Protein AF-A0A368SXR7-F1 (afdb_monomer_lite)

Organism: NCBI:txid1931232

Sequence (55 aa):
VLDEIAVAAEEVAKAEGVAANGFRLVFNTGPGAGQTVFHVHGHLLGGRGLEWPPG

Foldseek 3Di:
DVVVQVVVLCVVCVVVVFPVVDWDKDWADDVVSPDPDPDTDIDIGGDDDQDPPND

InterPro domains:
  IPR001310 Histidine triad (HIT) protein [PTHR23089] (2-55)
  IPR011146 HIT-like domain [PF01230] (5-48)
  IPR036265 HIT-like superfamily [G3DSA:3.30.428.10] (1-55)
  IPR036265 HIT-like superfamily [SSF54197] (6-53)

pLDDT: mean 96.69, std 2.83, range [80.62, 98.62]

Radius of gyration: 12.0 Å; chains: 1; bounding box: 23×25×27 Å

S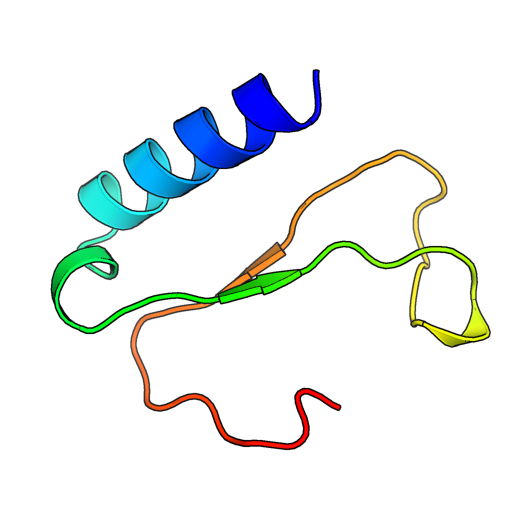tructure (mmCIF, N/CA/C/O backbone):
data_AF-A0A368SXR7-F1
#
_entry.id   AF-A0A368SXR7-F1
#
loop_
_atom_site.group_PDB
_atom_site.id
_atom_site.type_symbol
_atom_site.label_atom_id
_atom_site.label_alt_id
_atom_site.label_comp_id
_atom_site.label_asym_id
_atom_site.label_entity_id
_atom_site.label_seq_id
_atom_site.pdbx_PDB_ins_code
_atom_site.Cartn_x
_atom_site.Cartn_y
_atom_site.Cartn_z
_atom_site.occupancy
_atom_site.B_iso_or_equiv
_atom_site.auth_seq_id
_atom_site.auth_comp_id
_atom_site.auth_asym_id
_atom_site.auth_atom_id
_atom_site.pdbx_PDB_model_num
ATOM 1 N N . VAL A 1 1 ? 9.347 8.565 4.897 1.00 80.62 1 VAL A N 1
ATOM 2 C CA . VAL A 1 1 ? 8.617 8.389 3.615 1.00 80.62 1 VAL A CA 1
ATOM 3 C C . VAL A 1 1 ? 7.819 7.086 3.533 1.00 80.62 1 VAL A C 1
ATOM 5 O O . VAL A 1 1 ? 6.603 7.178 3.486 1.00 80.62 1 VAL A O 1
ATOM 8 N N . LEU A 1 2 ? 8.411 5.879 3.479 1.00 89.56 2 LEU A N 1
ATOM 9 C CA . LEU A 1 2 ? 7.594 4.643 3.396 1.00 89.56 2 LEU A CA 1
ATOM 10 C C . LEU A 1 2 ? 6.793 4.376 4.680 1.00 89.56 2 LEU A C 1
ATOM 12 O O . LEU A 1 2 ? 5.660 3.911 4.617 1.00 89.56 2 LEU A O 1
ATOM 16 N N . ASP A 1 3 ? 7.377 4.707 5.827 1.00 95.81 3 ASP A N 1
ATOM 17 C CA . ASP A 1 3 ? 6.731 4.731 7.138 1.00 95.81 3 ASP A CA 1
ATOM 18 C C . ASP A 1 3 ?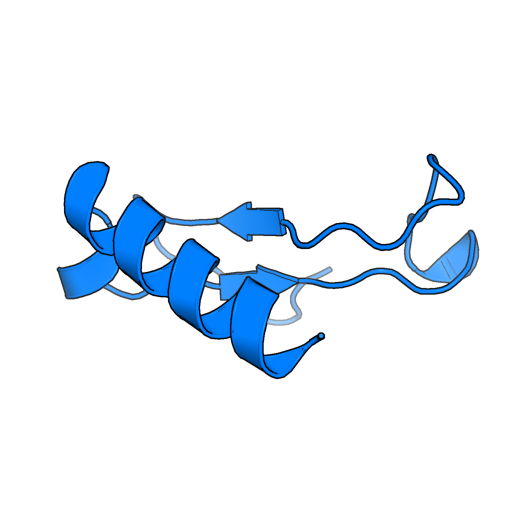 5.525 5.682 7.167 1.00 95.81 3 ASP A C 1
ATOM 20 O O . ASP A 1 3 ? 4.446 5.281 7.589 1.00 95.81 3 ASP A O 1
ATOM 24 N N . GLU A 1 4 ? 5.668 6.896 6.630 1.00 95.81 4 GLU A N 1
ATOM 25 C CA . GLU A 1 4 ? 4.570 7.869 6.531 1.00 95.81 4 GLU A CA 1
ATOM 26 C C . GLU A 1 4 ? 3.411 7.333 5.675 1.00 95.81 4 GLU A C 1
ATOM 28 O O . GLU A 1 4 ? 2.250 7.473 6.054 1.00 95.81 4 GLU A O 1
ATOM 33 N N . ILE A 1 5 ? 3.706 6.657 4.555 1.00 95.75 5 ILE A N 1
ATOM 34 C CA . ILE A 1 5 ? 2.676 6.017 3.718 1.00 95.75 5 ILE A CA 1
ATOM 35 C C . ILE A 1 5 ? 1.984 4.877 4.476 1.00 95.75 5 ILE A C 1
ATOM 37 O O . ILE A 1 5 ? 0.771 4.724 4.360 1.00 95.75 5 ILE A O 1
ATOM 41 N N . ALA A 1 6 ? 2.724 4.075 5.246 1.00 96.62 6 ALA A N 1
ATOM 42 C CA . ALA A 1 6 ? 2.142 2.987 6.030 1.00 96.62 6 ALA A CA 1
ATOM 43 C C . ALA A 1 6 ? 1.202 3.510 7.131 1.00 96.62 6 ALA A C 1
ATOM 45 O O . ALA A 1 6 ? 0.113 2.963 7.307 1.00 96.62 6 ALA A O 1
ATOM 46 N N . VAL A 1 7 ? 1.584 4.595 7.812 1.00 97.81 7 VAL A N 1
ATOM 47 C CA . VAL A 1 7 ? 0.731 5.271 8.804 1.00 97.81 7 VAL A CA 1
ATOM 48 C C . VAL A 1 7 ? -0.526 5.835 8.141 1.00 97.81 7 VAL A C 1
ATOM 50 O O . VAL A 1 7 ? -1.633 5.530 8.581 1.00 97.81 7 VAL A O 1
ATOM 53 N N . ALA A 1 8 ? -0.379 6.572 7.036 1.00 97.69 8 ALA A N 1
ATOM 54 C CA . ALA A 1 8 ? -1.518 7.113 6.292 1.00 97.69 8 ALA A CA 1
ATOM 55 C C . ALA A 1 8 ? -2.457 6.002 5.781 1.00 97.69 8 ALA A C 1
ATOM 57 O O . ALA A 1 8 ? -3.678 6.143 5.818 1.00 97.69 8 ALA A O 1
ATOM 58 N N . ALA A 1 9 ? -1.908 4.866 5.340 1.00 98.06 9 ALA A N 1
ATOM 59 C CA . ALA A 1 9 ? -2.699 3.708 4.940 1.00 98.06 9 ALA A CA 1
ATOM 60 C C . ALA A 1 9 ? -3.511 3.138 6.116 1.00 98.06 9 ALA A C 1
ATOM 62 O O . ALA A 1 9 ? -4.689 2.834 5.950 1.00 98.06 9 ALA A O 1
ATOM 63 N N . GLU A 1 10 ? -2.935 3.025 7.315 1.00 97.88 10 GLU A N 1
ATOM 64 C CA . GLU A 1 10 ? -3.680 2.581 8.499 1.00 97.88 10 GLU A CA 1
ATOM 65 C C . GLU A 1 10 ? -4.827 3.545 8.856 1.00 97.88 10 GLU A C 1
ATOM 67 O O . GLU A 1 10 ? -5.931 3.105 9.190 1.00 97.88 10 GLU A O 1
ATOM 72 N N . GLU A 1 11 ? -4.597 4.856 8.758 1.00 98.38 11 GLU A N 1
ATOM 73 C CA . GLU A 1 11 ? -5.631 5.875 8.978 1.00 98.38 11 GLU A CA 1
ATOM 74 C C . GLU A 1 11 ? -6.785 5.740 7.975 1.00 98.38 11 GLU A C 1
ATOM 76 O O . GLU A 1 11 ? -7.952 5.722 8.377 1.00 98.38 11 GLU A O 1
ATOM 81 N N . VAL A 1 12 ? -6.472 5.547 6.691 1.00 98.25 12 VAL A N 1
ATOM 82 C CA . VAL A 1 12 ? -7.475 5.273 5.650 1.00 98.25 12 VAL A CA 1
ATOM 83 C C . VAL A 1 12 ? -8.202 3.954 5.921 1.00 98.25 12 VAL A C 1
ATOM 85 O O . VAL A 1 12 ? -9.425 3.906 5.839 1.00 98.25 12 VAL A O 1
ATOM 88 N N . ALA A 1 13 ? -7.499 2.889 6.321 1.00 98.50 13 ALA A N 1
ATOM 89 C CA . ALA A 1 13 ? -8.130 1.608 6.654 1.00 98.50 13 ALA A CA 1
ATOM 90 C C . ALA A 1 13 ? -9.160 1.748 7.787 1.00 98.50 13 ALA A C 1
ATOM 92 O O . ALA A 1 13 ? -10.202 1.085 7.768 1.00 98.50 13 ALA A O 1
ATOM 93 N N . LYS A 1 14 ? -8.863 2.588 8.787 1.00 98.31 14 LYS A N 1
ATOM 94 C CA . LYS A 1 14 ? -9.783 2.901 9.889 1.00 98.31 14 LYS A CA 1
ATOM 95 C C . LYS A 1 14 ? -10.983 3.703 9.390 1.00 98.31 14 LYS A C 1
ATOM 97 O O . LYS A 1 14 ? -12.109 3.339 9.719 1.00 98.31 14 LYS A O 1
ATOM 102 N N . ALA A 1 15 ? -10.747 4.743 8.588 1.00 98.38 15 ALA A N 1
ATOM 103 C CA . ALA A 1 15 ? -11.801 5.589 8.026 1.00 98.38 15 ALA A CA 1
ATOM 104 C C . ALA A 1 15 ? -12.782 4.800 7.141 1.00 98.38 15 ALA A C 1
ATOM 106 O O . ALA A 1 15 ? -13.991 4.988 7.244 1.00 98.38 15 ALA A O 1
ATOM 107 N N . GLU A 1 16 ? -12.270 3.857 6.349 1.00 97.75 16 GLU A N 1
ATOM 108 C CA . GLU A 1 16 ? -13.060 2.995 5.459 1.00 97.75 16 GLU A CA 1
ATOM 109 C C . GLU A 1 16 ? -13.654 1.762 6.175 1.00 97.75 16 GLU A C 1
ATOM 111 O O . GLU A 1 16 ? -14.282 0.908 5.551 1.00 97.75 16 GLU A O 1
ATOM 116 N N . GLY A 1 17 ? -13.446 1.620 7.490 1.00 97.38 17 GLY A N 1
ATOM 117 C CA . GLY A 1 17 ? -14.012 0.526 8.288 1.00 97.38 17 GLY A CA 1
ATOM 118 C C . GLY A 1 17 ? -13.419 -0.860 8.004 1.00 97.38 17 GLY A C 1
ATOM 119 O O . GLY A 1 17 ? -13.969 -1.869 8.447 1.00 97.38 17 GLY A O 1
ATOM 120 N N . VAL A 1 18 ? -12.290 -0.941 7.294 1.00 97.56 18 VAL A N 1
ATOM 121 C CA . VAL A 1 18 ? -11.641 -2.213 6.929 1.00 97.56 18 VAL A CA 1
ATOM 122 C C . VAL A 1 18 ? -10.529 -2.629 7.896 1.00 97.56 18 VAL A C 1
ATOM 124 O O . VAL A 1 18 ? -10.102 -3.780 7.869 1.00 97.56 18 VAL A O 1
ATOM 127 N N . ALA A 1 19 ? -10.089 -1.739 8.793 1.00 97.25 19 ALA A N 1
ATOM 128 C CA . ALA A 1 19 ? -8.997 -2.015 9.730 1.00 97.25 19 ALA A CA 1
ATOM 129 C C . ALA A 1 19 ? -9.261 -3.205 10.675 1.00 97.25 19 ALA A C 1
ATOM 131 O O . ALA A 1 19 ? -8.353 -3.99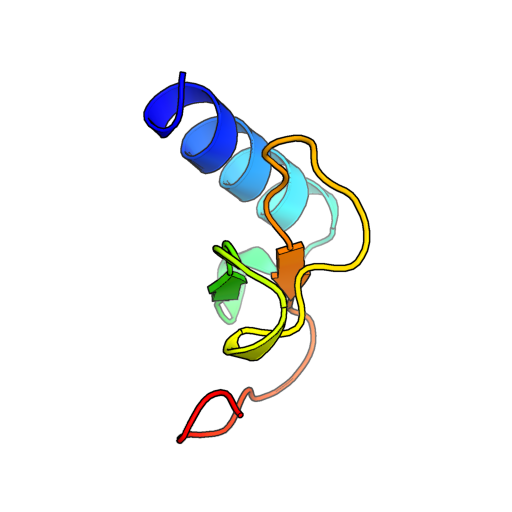2 10.932 1.00 97.25 19 ALA A O 1
ATOM 132 N N . ALA A 1 20 ? -10.491 -3.362 11.177 1.00 95.56 20 ALA A N 1
ATOM 133 C CA . ALA A 1 20 ? -10.808 -4.345 12.219 1.00 95.56 20 ALA A CA 1
ATOM 134 C C . ALA A 1 20 ? -10.657 -5.807 11.760 1.00 95.56 20 ALA A C 1
ATOM 136 O O . ALA A 1 20 ? -10.250 -6.659 12.544 1.00 95.56 20 ALA A O 1
ATOM 137 N N . ASN A 1 21 ? -10.954 -6.085 10.487 1.00 94.44 21 ASN A N 1
ATOM 138 C CA . ASN A 1 21 ? -10.869 -7.428 9.901 1.00 94.44 21 ASN A CA 1
ATOM 139 C C . ASN A 1 21 ? -9.542 -7.670 9.160 1.00 94.44 21 ASN A C 1
ATOM 141 O O . ASN A 1 21 ? -9.367 -8.710 8.525 1.00 94.44 21 ASN A O 1
ATOM 145 N N . GLY A 1 22 ? -8.612 -6.716 9.249 1.00 95.88 22 GLY A N 1
ATOM 146 C CA . GLY A 1 22 ? -7.339 -6.732 8.545 1.00 95.88 22 GLY A CA 1
ATOM 147 C C . GLY A 1 22 ? -7.412 -6.141 7.135 1.00 95.88 22 GLY A C 1
ATOM 148 O O . GLY A 1 22 ? -8.442 -6.135 6.461 1.00 95.88 22 GLY A O 1
ATOM 149 N N . PHE A 1 23 ? -6.262 -5.652 6.683 1.00 97.88 23 PHE A N 1
ATOM 150 C CA . PHE A 1 23 ? -6.036 -5.121 5.343 1.00 97.88 23 PHE A CA 1
ATOM 151 C C . PHE A 1 23 ? -4.635 -5.524 4.869 1.00 97.88 23 PHE A C 1
ATOM 153 O O . PHE A 1 23 ? -3.786 -5.929 5.667 1.00 97.88 23 PHE A O 1
ATOM 160 N N . ARG A 1 24 ? -4.381 -5.428 3.563 1.00 98.25 24 ARG A N 1
ATOM 161 C CA . ARG A 1 24 ? -3.058 -5.649 2.965 1.00 98.25 24 ARG A CA 1
ATOM 162 C C . ARG A 1 24 ? -2.578 -4.358 2.325 1.00 98.25 24 ARG A C 1
ATOM 164 O O . ARG A 1 24 ? -3.321 -3.738 1.570 1.00 98.25 24 ARG A O 1
ATOM 171 N N . LEU A 1 25 ? -1.331 -4.000 2.610 1.00 97.69 25 LEU A N 1
ATOM 172 C CA . LEU A 1 25 ? -0.613 -2.936 1.921 1.00 97.69 25 LEU A CA 1
ATOM 173 C C . LEU A 1 25 ? 0.353 -3.572 0.914 1.00 97.69 25 LEU A C 1
ATOM 175 O O . LEU A 1 25 ? 1.126 -4.455 1.285 1.00 97.69 25 LEU A O 1
ATOM 179 N N . VAL A 1 26 ? 0.290 -3.160 -0.352 1.00 97.94 26 VAL A N 1
ATOM 180 C CA . VAL A 1 26 ? 1.139 -3.694 -1.432 1.00 97.94 26 VAL A CA 1
ATOM 181 C C . VAL A 1 26 ? 1.876 -2.557 -2.125 1.00 97.94 26 VAL A C 1
ATOM 183 O O . VAL A 1 26 ? 1.259 -1.576 -2.535 1.00 97.94 26 VAL A O 1
ATOM 186 N N . PHE A 1 27 ? 3.186 -2.719 -2.293 1.00 97.69 27 PHE A N 1
ATOM 187 C CA . PHE A 1 27 ? 4.029 -1.849 -3.107 1.00 97.69 27 PHE A CA 1
ATOM 188 C C . PHE A 1 27 ? 4.650 -2.682 -4.223 1.00 97.69 27 PHE A C 1
ATOM 190 O O . PHE A 1 27 ? 5.346 -3.660 -3.952 1.00 97.69 27 PHE A O 1
ATOM 197 N N . ASN A 1 28 ? 4.421 -2.277 -5.467 1.00 98.12 28 ASN A N 1
ATOM 198 C CA . ASN A 1 28 ? 4.967 -2.962 -6.632 1.00 98.12 28 ASN A CA 1
ATOM 199 C C . ASN A 1 28 ? 6.214 -2.228 -7.126 1.00 98.12 28 ASN A C 1
ATOM 201 O O . ASN A 1 28 ? 6.167 -1.023 -7.378 1.00 98.12 28 ASN A O 1
ATOM 205 N N . THR A 1 29 ? 7.310 -2.964 -7.312 1.00 97.88 29 THR A N 1
ATOM 206 C CA . THR A 1 29 ? 8.561 -2.434 -7.869 1.00 97.88 29 THR A CA 1
ATOM 207 C C . THR A 1 29 ? 8.867 -3.130 -9.188 1.00 97.88 29 THR A C 1
ATOM 209 O O . THR A 1 29 ? 9.182 -4.319 -9.222 1.00 97.88 29 THR A O 1
ATOM 212 N N . GLY A 1 30 ? 8.803 -2.370 -10.279 1.00 98.44 30 GLY A N 1
ATOM 213 C CA . GLY A 1 30 ? 9.045 -2.849 -11.634 1.00 98.44 30 GLY A CA 1
ATOM 214 C C . GLY A 1 30 ? 7.833 -3.525 -12.295 1.00 98.44 30 GLY A C 1
ATOM 215 O O . GLY A 1 30 ? 6.875 -3.932 -11.630 1.00 98.44 30 GLY A O 1
ATOM 216 N N . PRO A 1 31 ? 7.867 -3.674 -13.632 1.00 98.19 31 PRO A N 1
ATOM 217 C CA . PRO A 1 31 ? 6.731 -4.171 -14.410 1.00 98.19 31 PRO A CA 1
ATOM 218 C C . PRO A 1 31 ? 6.380 -5.632 -14.100 1.00 98.19 31 PRO A C 1
ATOM 220 O O . PRO A 1 31 ? 5.212 -5.999 -14.153 1.00 98.19 31 PRO A O 1
ATOM 223 N N . GLY A 1 32 ? 7.365 -6.460 -13.723 1.00 98.19 32 GLY A N 1
ATOM 224 C CA . GLY A 1 32 ? 7.139 -7.861 -13.344 1.00 98.19 32 GLY A CA 1
ATOM 225 C C . GLY A 1 32 ? 6.336 -8.032 -12.050 1.00 98.19 32 GLY A C 1
ATOM 226 O O . GLY A 1 32 ? 5.687 -9.055 -11.876 1.00 98.19 32 GLY A O 1
ATOM 227 N N . ALA A 1 33 ? 6.329 -7.016 -11.182 1.00 97.81 33 ALA A N 1
ATOM 228 C CA . ALA A 1 33 ? 5.474 -6.954 -9.998 1.00 97.81 33 ALA A CA 1
ATOM 229 C C . ALA A 1 33 ? 4.125 -6.262 -10.281 1.00 97.81 33 ALA A C 1
ATOM 231 O O . ALA A 1 33 ? 3.368 -5.995 -9.357 1.00 97.81 33 ALA A O 1
ATOM 232 N N . GLY A 1 34 ? 3.827 -5.911 -11.538 1.00 97.88 34 GLY A N 1
ATOM 233 C CA . GLY A 1 34 ? 2.598 -5.210 -11.913 1.00 97.88 34 GLY A CA 1
ATOM 234 C C . GLY A 1 34 ? 2.632 -3.689 -11.718 1.00 97.88 34 GLY A C 1
ATOM 235 O O . GLY A 1 34 ? 1.575 -3.061 -11.707 1.00 97.88 34 GLY A O 1
ATOM 236 N N . GLN A 1 35 ? 3.807 -3.062 -11.572 1.00 98.62 35 GLN A N 1
ATOM 237 C CA . GLN A 1 35 ? 3.900 -1.598 -11.544 1.00 98.62 35 GLN A CA 1
ATOM 238 C C . GLN A 1 35 ? 3.646 -1.012 -12.943 1.00 98.62 35 GLN A C 1
ATOM 240 O O . GLN A 1 35 ? 4.428 -1.231 -13.867 1.00 98.62 35 GLN A O 1
ATOM 245 N N . THR A 1 36 ? 2.576 -0.230 -13.089 1.00 97.88 36 THR A N 1
ATOM 246 C CA . THR A 1 36 ? 2.216 0.456 -14.347 1.00 97.88 36 THR A CA 1
ATOM 247 C C . THR A 1 36 ? 2.438 1.969 -14.286 1.00 97.88 36 THR A C 1
ATOM 249 O O . THR A 1 36 ? 2.707 2.591 -15.312 1.00 97.88 36 THR A O 1
ATOM 252 N N . VAL A 1 37 ? 2.389 2.560 -13.085 1.00 98.12 37 VAL A N 1
ATOM 253 C CA . VAL A 1 37 ? 2.721 3.969 -12.823 1.00 98.12 37 VAL A CA 1
ATOM 254 C C . VAL A 1 37 ? 4.052 4.046 -12.072 1.00 98.12 37 VAL A C 1
ATOM 256 O O . VAL A 1 37 ? 4.181 3.560 -10.948 1.00 98.12 37 VAL A O 1
ATOM 259 N N . PHE A 1 38 ? 5.057 4.677 -12.679 1.00 97.56 38 PHE A N 1
ATOM 260 C CA . PHE A 1 38 ? 6.426 4.752 -12.146 1.00 97.56 38 PHE A CA 1
ATOM 261 C C . PHE A 1 38 ? 6.618 5.914 -11.157 1.00 97.56 38 PHE A C 1
ATOM 263 O O . PHE A 1 38 ? 7.498 6.756 -11.299 1.00 97.56 38 PHE A O 1
ATOM 270 N N . HIS A 1 39 ? 5.770 5.930 -10.133 1.00 96.38 39 HIS A N 1
ATOM 271 C CA . HIS A 1 39 ? 5.867 6.745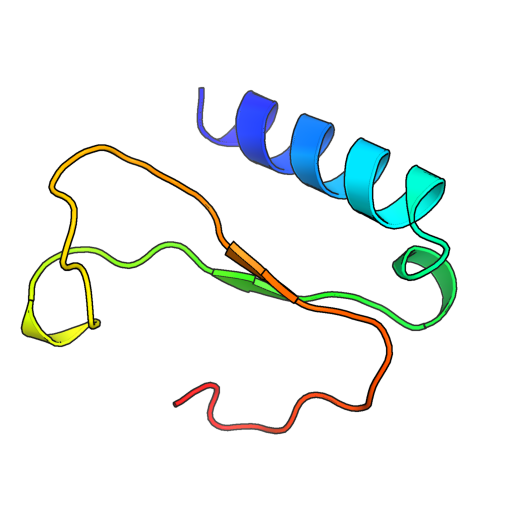 -8.921 1.00 96.38 39 HIS A CA 1
ATOM 272 C C . HIS A 1 39 ? 5.555 5.801 -7.757 1.00 96.38 39 HIS A C 1
ATOM 274 O O . HIS A 1 39 ? 4.657 4.978 -7.890 1.00 96.38 39 HIS A O 1
ATOM 280 N N . VAL A 1 40 ? 6.285 5.859 -6.645 1.00 95.56 40 VAL A N 1
ATOM 281 C CA . VAL A 1 40 ? 5.968 5.074 -5.442 1.00 95.56 40 VAL A CA 1
ATOM 282 C C . VAL A 1 40 ? 4.514 5.310 -5.020 1.00 95.56 40 VAL A C 1
ATOM 284 O O . VAL A 1 40 ? 4.114 6.441 -4.766 1.00 95.56 40 VAL A O 1
ATOM 287 N N . HIS A 1 41 ? 3.733 4.234 -4.938 1.00 96.62 41 HIS A N 1
ATOM 288 C CA . HIS A 1 41 ? 2.368 4.239 -4.421 1.00 96.62 41 HIS A CA 1
ATOM 289 C C . HIS A 1 41 ? 2.082 2.912 -3.718 1.00 96.62 41 HIS A C 1
ATOM 291 O O . HIS A 1 41 ? 2.567 1.860 -4.138 1.00 96.62 41 HIS A O 1
ATOM 297 N N . GLY A 1 42 ? 1.314 2.976 -2.631 1.00 96.00 42 GLY A N 1
ATOM 298 C CA . GLY A 1 42 ? 0.852 1.804 -1.896 1.00 96.00 42 GLY A CA 1
ATOM 299 C C . GLY A 1 42 ? -0.606 1.504 -2.227 1.00 96.00 42 GL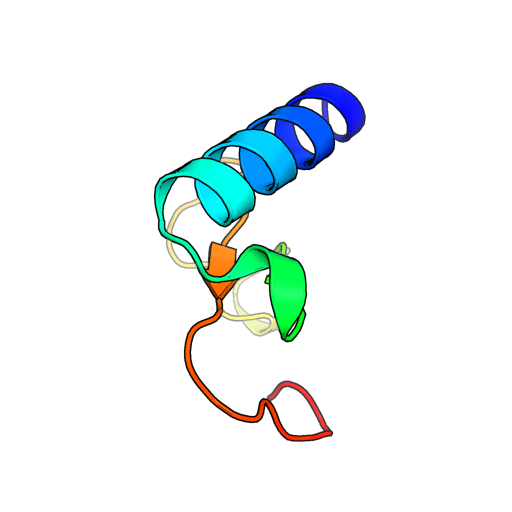Y A C 1
ATOM 300 O O . GLY A 1 42 ? -1.447 2.400 -2.184 1.00 96.00 42 GLY A O 1
AT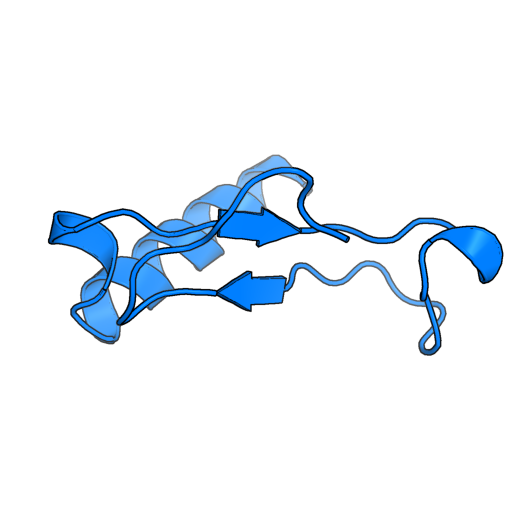OM 301 N N . HIS A 1 43 ? -0.915 0.248 -2.529 1.00 97.75 43 HIS A N 1
ATOM 302 C CA . HIS A 1 43 ? -2.291 -0.232 -2.619 1.00 97.75 43 HIS A CA 1
ATOM 303 C C . HIS A 1 43 ? -2.758 -0.701 -1.247 1.00 97.75 43 HIS A C 1
ATOM 305 O O . HIS A 1 43 ? -2.152 -1.605 -0.674 1.00 97.75 43 HIS A O 1
ATOM 311 N N . LEU A 1 44 ? -3.857 -0.138 -0.755 1.00 98.00 44 LEU A N 1
ATOM 312 C CA . LEU A 1 44 ? -4.571 -0.632 0.416 1.00 98.00 44 LEU A CA 1
ATOM 313 C C . LEU A 1 44 ? -5.752 -1.483 -0.049 1.00 98.00 44 LEU A C 1
ATOM 315 O O . LEU A 1 44 ? -6.632 -0.994 -0.756 1.00 98.00 44 LEU A O 1
ATOM 319 N N . LEU A 1 45 ? -5.767 -2.759 0.334 1.00 98.19 45 LEU A N 1
ATOM 320 C CA . LEU A 1 45 ? -6.849 -3.692 0.021 1.00 98.19 45 LEU A CA 1
ATOM 321 C C . LEU A 1 45 ? -7.489 -4.190 1.317 1.00 98.19 45 LEU A C 1
ATOM 323 O O . LEU A 1 45 ? -6.788 -4.650 2.217 1.00 98.19 45 LEU A O 1
ATOM 327 N N . GLY A 1 46 ? -8.816 -4.148 1.398 1.00 97.19 46 GLY A N 1
ATOM 328 C CA . GLY A 1 46 ? -9.576 -4.588 2.567 1.00 97.19 46 GLY A CA 1
ATOM 329 C C . GLY A 1 46 ? -11.034 -4.893 2.225 1.00 97.19 46 GLY A C 1
ATOM 330 O O . GLY A 1 46 ? -11.414 -4.921 1.055 1.00 97.19 46 GLY A O 1
ATOM 331 N N . GLY A 1 47 ? -11.846 -5.155 3.251 1.00 95.81 47 GLY A N 1
ATOM 332 C CA . GLY A 1 47 ? -13.291 -5.390 3.109 1.00 95.81 47 GLY A CA 1
ATOM 333 C C . GLY A 1 47 ? -13.689 -6.817 2.708 1.00 95.81 47 GLY A C 1
ATOM 334 O O . GLY A 1 47 ? -14.873 -7.106 2.566 1.00 95.81 47 GLY A O 1
ATOM 335 N N . ARG A 1 48 ? -12.720 -7.726 2.551 1.00 95.62 48 ARG A N 1
ATOM 336 C CA . ARG A 1 48 ? -12.935 -9.158 2.286 1.00 95.62 48 ARG A CA 1
ATOM 337 C C . ARG A 1 48 ? -11.737 -9.988 2.746 1.00 95.62 48 ARG A C 1
ATOM 339 O O . ARG A 1 48 ? -10.660 -9.441 2.973 1.00 95.62 48 ARG A O 1
ATOM 346 N N . GLY A 1 49 ? -11.899 -11.311 2.787 1.00 96.44 49 GLY A N 1
ATOM 347 C CA . GLY A 1 49 ? -10.770 -12.232 2.921 1.00 96.44 49 GLY A CA 1
ATOM 348 C C . GLY A 1 49 ? -9.784 -12.073 1.758 1.00 96.44 49 GLY A C 1
ATOM 349 O O . GLY A 1 49 ? -10.187 -12.032 0.589 1.00 96.44 49 GLY A O 1
ATOM 350 N N . LEU A 1 50 ? -8.495 -11.949 2.083 1.00 97.31 50 LEU A N 1
ATOM 351 C CA . LEU A 1 50 ? -7.404 -11.869 1.114 1.00 97.31 50 LEU A CA 1
ATOM 352 C C . LEU A 1 50 ? -6.599 -13.166 1.152 1.00 97.31 50 LEU A C 1
ATOM 354 O O . LEU A 1 50 ? -6.060 -13.539 2.190 1.00 97.31 50 LEU A O 1
ATOM 358 N N . GLU A 1 51 ? -6.503 -13.833 0.010 1.00 97.25 51 GLU A N 1
ATOM 359 C CA . GLU A 1 51 ? -5.830 -15.125 -0.104 1.00 97.25 51 GLU A CA 1
ATOM 360 C C . GLU A 1 51 ? -4.304 -14.987 -0.205 1.00 97.25 51 GLU A C 1
ATOM 362 O O . GLU A 1 51 ? -3.743 -13.882 -0.307 1.00 97.25 51 GLU A O 1
ATOM 367 N N . TRP A 1 52 ? -3.643 -16.142 -0.132 1.00 96.56 52 TRP A N 1
ATOM 368 C CA . TRP A 1 52 ? -2.210 -16.325 -0.312 1.00 96.56 52 TRP A CA 1
ATOM 369 C C . TRP A 1 52 ? -1.965 -17.426 -1.365 1.00 96.56 52 TRP A C 1
ATOM 371 O O . TRP A 1 52 ? -2.606 -18.473 -1.258 1.00 96.56 52 TRP A O 1
ATOM 381 N N . PRO A 1 53 ? -1.046 -17.251 -2.336 1.00 97.06 53 PRO A N 1
ATOM 382 C CA . PRO A 1 53 ? -0.136 -16.113 -2.513 1.00 97.06 53 PRO A CA 1
ATOM 383 C C . PRO A 1 53 ? -0.848 -14.815 -2.947 1.00 97.06 53 PRO A C 1
ATOM 385 O O . PRO A 1 53 ? -1.977 -14.862 -3.436 1.00 97.06 53 PRO A O 1
ATOM 388 N N . PRO A 1 54 ? -0.239 -13.636 -2.721 1.00 95.69 54 PRO A N 1
ATOM 389 C CA . PRO A 1 54 ? -0.854 -12.332 -2.948 1.00 95.69 54 PRO A CA 1
ATOM 390 C C . PRO A 1 54 ? -0.733 -11.886 -4.418 1.00 95.69 54 PRO A C 1
ATOM 392 O O . PRO A 1 54 ? -0.367 -10.739 -4.678 1.00 95.69 54 PRO A O 1
ATOM 395 N N . GLY A 1 55 ? -1.068 -12.790 -5.345 1.00 89.00 55 GLY A N 1
ATOM 396 C CA . GLY A 1 55 ? -0.605 -12.728 -6.734 1.00 89.00 55 GLY A CA 1
ATOM 397 C C . GLY A 1 55 ? 0.705 -13.480 -6.906 1.00 89.00 55 GLY A C 1
ATOM 398 O O . GLY A 1 55 ? 1.616 -13.263 -6.077 1.00 89.00 55 GLY A O 1
#

Secondary structure (DSSP, 8-state):
-HHHHHHHHHHHHHHTT-GGG--EEE---SGGGT--SSS--PEEE-SS---SS--